Protein AF-A0A1Z9APX5-F1 (afdb_monomer)

Sequence (129 aa):
MSKVKMHPNSLRNLTGAWDSESAKEAQLLGAAKKKANRLAREQLKLSLNSWKELREELSDDFSSVELLRVLAMQKLEEGDVDAGVEILKSIAEFEQPKLQRIDQKIEEVDASELSDEELEAALKQISEE

pLDDT: mean 77.48, std 11.59, range [44.72, 95.06]

Secondary structure (DSSP, 8-state):
-------GGGGTTT-S---HHHHHHHHHHHHHHHHHHHHHHHHHHHHHHHHHHHHHHS-TT--HHHHHHHHHHHHHHTT-HHHHHHHHHHHHHHHHHHHHHHHHHHH---TTSS-HHHHHHHHHHHH--

Radius of gyration: 32.23 Å; Cα contacts (8 Å, |Δi|>4): 27; chains: 1; bounding box: 100×45×66 Å

Structure (mmCIF, N/CA/C/O backbone):
data_AF-A0A1Z9APX5-F1
#
_entry.id   AF-A0A1Z9APX5-F1
#
loop_
_atom_site.group_PDB
_atom_site.id
_atom_site.type_symbol
_atom_site.label_atom_id
_atom_site.label_alt_id
_atom_site.label_comp_id
_atom_site.label_asym_id
_atom_site.label_entity_id
_atom_site.label_seq_id
_atom_site.pdbx_PDB_ins_code
_atom_site.Cartn_x
_atom_site.Cartn_y
_atom_site.Cartn_z
_atom_site.occupancy
_atom_site.B_iso_or_equiv
_atom_site.auth_seq_id
_atom_site.auth_comp_id
_atom_site.auth_asym_id
_atom_site.auth_atom_id
_atom_site.pdbx_PDB_model_num
ATOM 1 N N . MET A 1 1 ? 52.419 -20.767 4.968 1.00 44.72 1 MET A N 1
ATOM 2 C CA . MET A 1 1 ? 51.172 -20.330 4.301 1.00 44.72 1 MET A CA 1
ATOM 3 C C . MET A 1 1 ? 50.137 -21.437 4.446 1.00 44.72 1 MET A C 1
ATOM 5 O O . MET A 1 1 ? 50.432 -22.560 4.049 1.00 44.72 1 MET A O 1
ATOM 9 N N . SER A 1 2 ? 48.989 -21.180 5.078 1.00 49.69 2 SER A N 1
ATOM 10 C CA . SER A 1 2 ? 47.934 -22.189 5.238 1.00 49.69 2 SER A CA 1
ATOM 11 C C . SER A 1 2 ? 47.151 -22.346 3.930 1.00 49.69 2 SER A C 1
ATOM 13 O O . SER A 1 2 ? 46.754 -21.366 3.303 1.00 49.69 2 SER A O 1
ATOM 15 N N . LYS A 1 3 ? 46.950 -23.591 3.485 1.00 63.38 3 LYS A N 1
ATOM 16 C CA . LYS A 1 3 ? 46.084 -23.899 2.340 1.00 63.38 3 LYS A CA 1
ATOM 17 C C . LYS A 1 3 ? 44.633 -23.689 2.777 1.00 63.38 3 LYS A C 1
ATOM 19 O O . LYS A 1 3 ? 44.112 -24.480 3.561 1.00 63.38 3 LYS A O 1
ATOM 24 N N . VAL A 1 4 ? 43.992 -22.624 2.298 1.00 71.19 4 VAL A N 1
ATOM 25 C CA . VAL A 1 4 ? 42.551 -22.407 2.493 1.00 71.19 4 VAL A CA 1
ATOM 26 C C . VAL A 1 4 ? 41.808 -23.569 1.826 1.00 71.19 4 VAL A C 1
ATOM 28 O O . VAL A 1 4 ? 41.934 -23.772 0.619 1.00 71.19 4 VAL A O 1
ATOM 31 N N . LYS A 1 5 ? 41.063 -24.365 2.606 1.00 72.88 5 LYS A N 1
ATOM 32 C CA . LYS A 1 5 ? 40.187 -25.423 2.078 1.00 72.88 5 LYS A CA 1
ATOM 33 C C . LYS A 1 5 ? 39.017 -24.762 1.341 1.00 72.88 5 LYS A C 1
ATOM 35 O O . LYS A 1 5 ? 38.028 -24.394 1.967 1.00 72.88 5 LYS A O 1
ATOM 40 N N . MET A 1 6 ? 39.140 -24.571 0.028 1.00 73.56 6 MET A N 1
ATOM 41 C CA . MET A 1 6 ? 38.029 -24.105 -0.805 1.00 73.56 6 MET A CA 1
ATOM 42 C C . MET A 1 6 ? 37.021 -25.235 -1.032 1.00 73.56 6 MET A C 1
ATOM 44 O O . MET A 1 6 ? 37.391 -26.355 -1.379 1.00 73.56 6 MET A O 1
ATOM 48 N N . HIS A 1 7 ? 35.740 -24.933 -0.824 1.00 76.94 7 HIS A N 1
ATOM 49 C CA . HIS A 1 7 ? 34.636 -25.837 -1.130 1.00 76.94 7 HIS A CA 1
ATOM 50 C C . HIS A 1 7 ? 34.491 -25.974 -2.659 1.00 76.94 7 HIS A C 1
ATOM 52 O O . HIS A 1 7 ? 34.576 -24.957 -3.341 1.00 76.94 7 HIS A O 1
ATOM 58 N N . PRO A 1 8 ? 34.210 -27.162 -3.230 1.00 74.75 8 PRO A N 1
ATOM 59 C CA . PRO A 1 8 ? 34.173 -27.361 -4.688 1.00 74.75 8 PRO A CA 1
ATOM 60 C C . PRO A 1 8 ? 33.256 -26.382 -5.442 1.00 74.75 8 PRO A C 1
ATOM 62 O O . PRO A 1 8 ? 33.546 -25.984 -6.565 1.00 74.75 8 PRO A O 1
ATOM 65 N N . ASN A 1 9 ? 32.178 -25.930 -4.794 1.00 76.69 9 ASN A N 1
ATOM 66 C CA . ASN A 1 9 ? 31.223 -24.978 -5.372 1.00 76.69 9 ASN A CA 1
ATOM 67 C C . ASN A 1 9 ? 31.582 -23.492 -5.186 1.00 76.69 9 ASN A C 1
ATOM 69 O O . ASN A 1 9 ? 30.843 -22.642 -5.679 1.00 76.69 9 ASN A O 1
ATOM 73 N N . SER A 1 10 ? 32.670 -23.136 -4.495 1.00 75.69 10 SER A N 1
ATOM 74 C CA . SER A 1 10 ? 32.993 -21.725 -4.212 1.00 75.69 10 SER A CA 1
ATOM 75 C C . SER A 1 10 ? 33.337 -20.916 -5.467 1.00 75.69 10 SER A C 1
ATOM 77 O O . SER A 1 10 ? 33.209 -19.696 -5.464 1.00 75.69 10 SER A O 1
ATOM 79 N N . LEU A 1 11 ? 33.731 -21.586 -6.553 1.00 71.81 11 LEU A N 1
ATOM 80 C CA . LEU A 1 11 ? 34.098 -20.962 -7.827 1.00 71.81 11 LEU A CA 1
ATOM 81 C C . LEU A 1 11 ? 33.016 -21.118 -8.905 1.00 71.81 11 LEU A C 1
ATOM 83 O O . LEU A 1 11 ? 33.210 -20.692 -10.041 1.00 71.81 11 LEU A O 1
ATOM 87 N N . ARG A 1 12 ? 31.854 -21.697 -8.581 1.00 70.94 12 ARG A N 1
ATOM 88 C CA . ARG A 1 12 ? 30.813 -21.991 -9.582 1.00 70.94 12 ARG A CA 1
ATOM 89 C C . ARG A 1 12 ? 30.270 -20.732 -10.276 1.00 70.94 12 ARG A C 1
ATOM 91 O O . ARG A 1 12 ? 29.932 -20.775 -11.447 1.00 70.94 12 ARG A O 1
ATOM 98 N N . ASN A 1 13 ? 30.256 -19.595 -9.580 1.00 67.88 13 ASN A N 1
ATOM 99 C CA . ASN A 1 13 ? 29.849 -18.303 -10.153 1.00 67.88 13 ASN A CA 1
ATOM 100 C C . ASN A 1 13 ? 30.979 -17.590 -10.919 1.00 67.88 13 ASN A C 1
ATOM 102 O O . ASN A 1 13 ? 30.723 -16.626 -11.631 1.00 67.88 13 ASN A O 1
ATOM 106 N N . LEU A 1 14 ? 32.225 -18.045 -10.756 1.00 67.94 14 LEU A N 1
ATOM 107 C CA . LEU A 1 14 ? 33.418 -17.497 -11.410 1.00 67.94 14 LEU A CA 1
ATOM 108 C C . LEU A 1 14 ? 33.856 -18.331 -12.626 1.00 67.94 14 LEU A C 1
ATOM 110 O O . LEU A 1 14 ? 34.741 -17.913 -13.359 1.00 67.94 14 LEU A O 1
ATOM 114 N N . THR A 1 15 ? 33.251 -19.504 -12.831 1.00 62.78 15 THR A N 1
ATOM 115 C CA . THR A 1 15 ? 33.602 -20.476 -13.885 1.00 62.78 15 THR A CA 1
ATOM 116 C C . THR A 1 15 ? 32.745 -20.356 -15.143 1.00 62.78 15 THR A C 1
ATOM 118 O O . THR A 1 15 ? 32.929 -21.135 -16.075 1.00 62.78 15 THR A O 1
ATOM 121 N N . GLY A 1 16 ? 31.827 -19.385 -15.204 1.00 66.00 16 GLY A N 1
ATOM 122 C CA . GLY A 1 16 ? 31.145 -19.058 -16.455 1.00 66.00 16 GLY A CA 1
ATOM 123 C C . GLY A 1 16 ? 32.173 -18.640 -17.505 1.00 66.00 16 GLY A C 1
ATOM 124 O O . GLY A 1 16 ? 33.040 -17.816 -17.216 1.00 66.00 16 GLY A O 1
ATOM 125 N N . ALA A 1 17 ? 32.109 -19.222 -18.701 1.00 66.69 17 ALA A N 1
ATOM 126 C CA . ALA A 1 17 ? 32.901 -18.750 -19.826 1.00 66.69 17 ALA A CA 1
ATOM 127 C C . ALA A 1 17 ? 32.377 -17.360 -20.212 1.00 66.69 17 ALA A C 1
ATOM 129 O O . ALA A 1 17 ? 31.331 -17.238 -20.840 1.00 66.69 17 ALA A O 1
ATOM 130 N N . TRP A 1 18 ? 33.065 -16.317 -19.752 1.00 72.31 18 TRP A N 1
ATOM 131 C CA . TRP A 1 18 ? 32.788 -14.942 -20.140 1.00 72.31 18 TRP A CA 1
ATOM 132 C C . TRP A 1 18 ? 33.475 -14.683 -21.474 1.00 72.31 18 TRP A C 1
ATOM 134 O O . TRP A 1 18 ? 34.702 -14.608 -21.543 1.00 72.31 18 TRP A O 1
ATOM 144 N N . ASP A 1 19 ? 32.687 -14.562 -22.531 1.00 81.81 19 ASP A N 1
ATOM 145 C CA . ASP A 1 19 ? 33.143 -13.983 -23.787 1.00 81.81 19 ASP A CA 1
ATOM 146 C C . ASP A 1 19 ? 32.870 -12.468 -23.806 1.00 81.81 19 ASP A C 1
ATOM 148 O O . ASP A 1 19 ? 32.214 -11.897 -22.927 1.00 81.81 19 ASP A O 1
ATOM 152 N N . SER A 1 20 ? 33.430 -11.775 -24.800 1.00 81.62 20 SER A N 1
ATOM 153 C CA . SER A 1 20 ? 33.297 -10.318 -24.887 1.00 81.62 20 SER A CA 1
ATOM 154 C C . SER A 1 20 ? 31.846 -9.857 -25.077 1.00 81.62 20 SER A C 1
ATOM 156 O O . SER A 1 20 ? 31.536 -8.712 -24.739 1.00 81.62 20 SER A O 1
ATOM 158 N N . GLU A 1 21 ? 30.974 -10.701 -25.632 1.00 82.50 21 GLU A N 1
ATOM 159 C CA . GLU A 1 21 ? 29.560 -10.382 -25.844 1.00 82.50 21 GLU A CA 1
ATOM 160 C C . GLU A 1 21 ? 28.754 -10.527 -24.551 1.00 82.50 21 GLU A C 1
ATOM 162 O O . GLU A 1 21 ? 28.125 -9.560 -24.123 1.00 82.50 21 GLU A O 1
ATOM 167 N N . SER A 1 22 ? 28.861 -11.656 -23.852 1.00 81.88 22 SER A N 1
ATOM 168 C CA . SER A 1 22 ? 28.190 -11.898 -22.566 1.00 81.88 22 SER A CA 1
ATOM 169 C C . SER A 1 22 ? 28.611 -10.898 -21.484 1.00 81.88 22 SER A C 1
ATOM 171 O O . SER A 1 22 ? 27.781 -10.446 -20.690 1.00 81.88 22 SER A O 1
ATOM 173 N N . ALA A 1 23 ? 29.877 -10.467 -21.477 1.00 82.56 23 ALA A N 1
ATOM 174 C CA . ALA A 1 23 ? 30.344 -9.404 -20.589 1.00 82.56 23 ALA A CA 1
ATOM 175 C C . ALA A 1 23 ? 29.663 -8.054 -20.893 1.00 82.56 23 ALA A C 1
ATOM 177 O O . ALA A 1 23 ? 29.245 -7.338 -19.976 1.00 82.56 23 ALA A O 1
ATOM 178 N N . LYS A 1 24 ? 29.503 -7.719 -22.179 1.00 86.38 24 LYS A N 1
ATOM 179 C CA . LYS A 1 24 ? 28.838 -6.490 -22.632 1.00 86.38 24 LYS A CA 1
ATOM 180 C C . LYS A 1 24 ? 27.338 -6.518 -22.330 1.00 86.38 24 LYS A C 1
ATOM 182 O O . LYS A 1 24 ? 26.794 -5.526 -21.841 1.00 86.38 24 LYS A O 1
ATOM 187 N N . GLU A 1 25 ? 26.677 -7.650 -22.549 1.00 86.50 25 GLU A N 1
ATOM 188 C CA . GLU A 1 25 ? 25.265 -7.851 -22.213 1.00 86.50 25 GLU A CA 1
ATOM 189 C C . GLU A 1 25 ? 25.013 -7.739 -20.708 1.00 86.50 25 GLU A C 1
ATOM 191 O O . GLU A 1 25 ? 24.112 -7.014 -20.279 1.00 86.50 25 GLU A O 1
ATOM 196 N N . ALA A 1 26 ? 25.848 -8.374 -19.883 1.00 85.50 26 ALA A N 1
ATOM 197 C CA . ALA A 1 26 ? 25.743 -8.275 -18.432 1.00 85.50 26 ALA A CA 1
ATOM 198 C C . ALA A 1 26 ? 25.949 -6.834 -17.934 1.00 85.50 26 ALA A C 1
ATOM 200 O O . ALA A 1 26 ? 25.259 -6.393 -17.008 1.00 85.50 26 ALA A O 1
ATOM 201 N N . GLN A 1 27 ? 26.851 -6.071 -18.561 1.00 86.50 27 GLN A N 1
ATOM 202 C CA . GLN A 1 27 ? 27.058 -4.658 -18.246 1.00 86.50 27 GLN A CA 1
ATOM 203 C C . GLN A 1 27 ? 25.823 -3.810 -18.586 1.00 86.50 27 GLN A C 1
ATOM 205 O O . GLN A 1 27 ? 25.387 -3.003 -17.756 1.00 86.50 27 GLN A O 1
ATOM 210 N N . LEU A 1 28 ? 25.231 -4.015 -19.767 1.00 91.56 28 LEU A N 1
ATOM 211 C CA . LEU A 1 28 ? 23.998 -3.339 -20.186 1.00 91.56 28 LEU A CA 1
ATOM 212 C C . LEU A 1 28 ? 22.830 -3.683 -19.255 1.00 91.56 28 LEU A C 1
ATOM 214 O O . LEU A 1 28 ? 22.128 -2.788 -18.780 1.00 91.56 28 LEU A O 1
ATOM 218 N N . LEU A 1 29 ? 22.672 -4.962 -18.915 1.00 89.00 29 LEU A N 1
ATOM 219 C CA . LEU A 1 29 ? 21.641 -5.444 -18.000 1.00 89.00 29 LEU A CA 1
ATOM 220 C C . LEU A 1 29 ? 21.827 -4.873 -16.587 1.00 89.00 29 LEU A C 1
ATOM 222 O O . LEU A 1 29 ? 20.864 -4.456 -15.942 1.00 89.00 29 LEU A O 1
ATOM 226 N N . GLY A 1 30 ? 23.069 -4.797 -16.106 1.00 89.19 30 GLY A N 1
ATOM 227 C CA . GLY A 1 30 ? 23.405 -4.172 -14.830 1.00 89.19 30 GLY A CA 1
ATOM 228 C C . GLY A 1 30 ? 23.069 -2.679 -14.803 1.00 89.19 30 GLY A C 1
ATOM 229 O O . GLY A 1 30 ? 22.488 -2.195 -13.829 1.00 89.19 30 GLY A O 1
ATOM 230 N N . ALA A 1 31 ? 23.384 -1.946 -15.874 1.00 91.94 31 ALA A N 1
ATOM 231 C CA . ALA A 1 31 ? 23.035 -0.532 -16.007 1.00 91.94 31 ALA A CA 1
ATOM 232 C C . ALA A 1 31 ? 21.511 -0.321 -16.054 1.00 91.94 31 ALA A C 1
ATOM 234 O O . ALA A 1 31 ? 20.988 0.541 -15.341 1.00 91.94 31 ALA A O 1
ATOM 235 N N . ALA A 1 32 ? 20.793 -1.153 -16.813 1.00 90.19 32 ALA A N 1
ATOM 236 C CA . ALA A 1 32 ? 19.335 -1.130 -16.886 1.00 90.19 32 ALA A CA 1
ATOM 237 C C . ALA A 1 32 ? 18.693 -1.390 -15.514 1.00 90.19 32 ALA A C 1
ATOM 239 O O . ALA A 1 32 ? 17.848 -0.611 -15.074 1.00 90.19 32 ALA A O 1
ATOM 240 N N . LYS A 1 33 ? 19.159 -2.410 -14.779 1.00 91.88 33 LYS A N 1
ATOM 241 C CA . LYS A 1 33 ? 18.687 -2.714 -13.416 1.00 91.88 33 LYS A CA 1
ATOM 242 C C . LYS A 1 33 ? 18.939 -1.569 -12.440 1.00 91.88 33 LYS A C 1
ATOM 244 O O . LYS A 1 33 ? 18.058 -1.228 -11.656 1.00 91.88 33 LYS A O 1
ATOM 249 N N . LYS A 1 34 ? 20.115 -0.934 -12.490 1.00 89.88 34 LYS A N 1
ATOM 250 C CA . LYS A 1 34 ? 20.417 0.240 -11.651 1.00 89.88 34 LYS A CA 1
ATOM 251 C C . LYS A 1 34 ? 19.467 1.400 -11.950 1.00 89.88 34 LYS A C 1
ATOM 253 O O . LYS A 1 34 ? 18.975 2.027 -11.014 1.00 89.88 34 LYS A O 1
ATOM 258 N N . LYS A 1 35 ? 19.179 1.659 -13.230 1.00 92.75 35 LYS A N 1
ATOM 259 C CA . LYS A 1 35 ? 18.229 2.698 -13.649 1.00 92.75 35 LYS A CA 1
ATOM 260 C C . LYS A 1 35 ? 16.807 2.384 -13.176 1.00 92.75 35 LYS A C 1
ATOM 262 O O . LYS A 1 35 ? 16.177 3.254 -12.586 1.00 92.75 35 LYS A O 1
ATOM 267 N N . ALA A 1 36 ? 16.340 1.151 -13.369 1.00 88.88 36 ALA A N 1
ATOM 268 C CA . ALA A 1 36 ? 15.022 0.702 -12.921 1.00 88.88 36 ALA A CA 1
ATOM 269 C C . ALA A 1 36 ? 14.870 0.804 -11.395 1.00 88.88 36 ALA A C 1
ATOM 271 O O . ALA A 1 36 ? 13.903 1.378 -10.908 1.00 88.88 36 ALA A O 1
ATOM 272 N N . ASN A 1 37 ? 15.870 0.353 -10.633 1.00 89.25 37 ASN A N 1
ATOM 273 C CA . ASN A 1 37 ? 15.862 0.468 -9.173 1.00 89.25 37 ASN A CA 1
ATOM 274 C C . ASN A 1 37 ? 15.876 1.924 -8.697 1.00 89.25 37 ASN A C 1
ATOM 276 O O . ASN A 1 37 ? 15.245 2.244 -7.692 1.00 89.25 37 ASN A O 1
ATOM 280 N N . ARG A 1 38 ? 16.601 2.813 -9.389 1.00 92.19 38 ARG A N 1
ATOM 281 C CA . ARG A 1 38 ? 16.583 4.244 -9.070 1.00 92.19 38 ARG A CA 1
ATOM 282 C C . ARG A 1 38 ? 15.191 4.833 -9.298 1.00 92.19 38 ARG A C 1
ATOM 284 O O . ARG A 1 38 ? 14.686 5.488 -8.397 1.00 92.19 38 ARG A O 1
ATOM 291 N N . LEU A 1 39 ? 14.567 4.533 -10.438 1.00 88.69 39 LEU A N 1
ATOM 292 C CA . LEU A 1 39 ? 13.207 4.979 -10.754 1.00 88.69 39 LEU A CA 1
ATOM 293 C C . LEU A 1 39 ? 12.185 4.463 -9.737 1.00 88.69 39 LEU A C 1
ATOM 295 O O . LEU A 1 39 ? 11.408 5.252 -9.218 1.00 88.69 39 LEU A O 1
ATOM 299 N N . ALA A 1 40 ? 12.240 3.180 -9.374 1.00 79.50 40 ALA A N 1
ATOM 300 C CA . ALA A 1 40 ? 11.355 2.613 -8.357 1.00 79.50 40 ALA A CA 1
ATOM 301 C C . ALA A 1 40 ? 11.519 3.308 -6.992 1.00 79.50 40 ALA A C 1
ATOM 303 O O . ALA A 1 40 ? 10.541 3.585 -6.305 1.00 79.50 40 ALA A O 1
ATOM 304 N N . ARG A 1 41 ? 12.757 3.647 -6.602 1.00 80.31 41 ARG A N 1
ATOM 305 C CA . ARG A 1 41 ? 13.024 4.407 -5.368 1.00 80.31 41 ARG A CA 1
ATOM 306 C C . ARG A 1 41 ? 12.510 5.841 -5.442 1.00 80.31 41 ARG A C 1
ATOM 308 O O . ARG A 1 41 ? 12.044 6.357 -4.435 1.00 80.31 41 ARG A O 1
ATOM 315 N N . GLU A 1 42 ? 12.644 6.497 -6.588 1.00 85.38 42 GLU A N 1
ATOM 316 C CA . GLU A 1 42 ? 12.135 7.855 -6.802 1.00 85.38 42 GLU A CA 1
ATOM 317 C C . GLU A 1 42 ? 10.605 7.877 -6.765 1.00 85.38 42 GLU A C 1
ATOM 319 O O . GLU A 1 42 ? 10.037 8.688 -6.043 1.00 85.38 42 GLU A O 1
ATOM 324 N N . GLN A 1 43 ? 9.946 6.927 -7.432 1.00 75.25 43 GLN A N 1
ATOM 325 C CA . GLN A 1 43 ? 8.492 6.751 -7.378 1.00 75.25 43 GLN A CA 1
ATOM 326 C C . GLN A 1 43 ? 8.007 6.507 -5.949 1.00 75.25 43 GLN A C 1
ATOM 328 O O . GLN A 1 43 ? 7.114 7.200 -5.480 1.00 75.25 43 GLN A O 1
ATOM 333 N N . LEU A 1 44 ? 8.656 5.599 -5.216 1.00 69.75 44 LEU A N 1
ATOM 334 C CA . LEU A 1 44 ? 8.302 5.325 -3.825 1.00 69.75 44 LEU A CA 1
ATOM 335 C C . LEU A 1 44 ? 8.476 6.560 -2.928 1.00 69.75 44 LEU A C 1
ATOM 337 O O . LEU A 1 44 ? 7.648 6.811 -2.060 1.00 69.75 44 LEU A O 1
ATOM 341 N N . LYS A 1 45 ? 9.529 7.360 -3.139 1.00 74.94 45 LYS A N 1
ATOM 342 C CA . LYS A 1 45 ? 9.714 8.624 -2.410 1.00 74.94 45 LYS A CA 1
ATOM 343 C C . LYS A 1 45 ? 8.606 9.628 -2.708 1.00 74.94 45 LYS A C 1
ATOM 345 O O . LYS A 1 45 ? 8.145 10.276 -1.777 1.00 74.94 45 LYS A O 1
ATOM 350 N N . LEU A 1 46 ? 8.191 9.747 -3.970 1.00 70.12 46 LEU A N 1
ATOM 351 C CA . LEU A 1 46 ? 7.074 10.609 -4.354 1.00 70.12 46 LEU A CA 1
ATOM 352 C C . LEU A 1 46 ? 5.789 10.153 -3.656 1.00 70.12 46 LEU A C 1
ATOM 354 O O . LEU A 1 46 ? 5.171 10.959 -2.975 1.00 70.12 46 LEU A O 1
ATOM 358 N N . SER A 1 47 ? 5.468 8.857 -3.697 1.00 71.88 47 SER A N 1
ATOM 359 C CA . SER A 1 47 ? 4.298 8.302 -3.003 1.00 71.88 47 SER A CA 1
ATOM 360 C C . SER A 1 47 ? 4.338 8.522 -1.487 1.00 71.88 47 SER A C 1
ATOM 362 O O . SER A 1 47 ? 3.320 8.844 -0.885 1.00 71.88 47 SER A O 1
ATOM 364 N N . LEU A 1 48 ? 5.508 8.383 -0.854 1.00 66.06 48 LEU A N 1
ATOM 365 C CA . LEU A 1 48 ? 5.665 8.631 0.583 1.00 66.06 48 LEU A CA 1
ATOM 366 C C . LEU A 1 48 ? 5.538 10.111 0.951 1.00 66.06 48 LEU A C 1
ATOM 368 O O . LEU A 1 48 ? 5.045 10.418 2.032 1.00 66.06 48 LEU A O 1
ATOM 372 N N . ASN A 1 49 ? 5.997 11.019 0.090 1.00 73.25 49 ASN A N 1
ATOM 373 C CA . ASN A 1 49 ? 5.821 12.452 0.305 1.00 73.25 49 ASN A CA 1
ATOM 374 C C . ASN A 1 49 ? 4.349 12.837 0.167 1.00 73.25 49 ASN A C 1
ATOM 376 O O . ASN A 1 49 ? 3.819 13.450 1.084 1.00 73.25 49 ASN A O 1
ATOM 380 N N . SER A 1 50 ? 3.672 12.365 -0.883 1.00 70.75 50 SER A N 1
ATOM 381 C CA . SER A 1 50 ? 2.226 12.551 -1.039 1.00 70.75 50 SER A CA 1
ATOM 382 C C . SER A 1 50 ? 1.448 11.986 0.151 1.00 70.75 50 SER A C 1
ATOM 384 O O . SER A 1 50 ? 0.472 12.578 0.587 1.00 70.75 50 SER A O 1
ATOM 386 N N . TRP A 1 51 ? 1.900 10.870 0.731 1.00 68.44 51 TRP A N 1
ATOM 387 C CA . TRP A 1 51 ? 1.290 10.312 1.939 1.00 68.44 51 TRP A CA 1
ATOM 388 C C . TRP A 1 51 ? 1.498 11.182 3.184 1.00 68.44 51 TRP A C 1
ATOM 390 O O . TRP A 1 51 ? 0.597 11.294 4.010 1.00 68.44 51 TRP A O 1
ATOM 400 N N . LYS A 1 52 ? 2.677 11.793 3.340 1.00 68.50 52 LYS A N 1
ATOM 401 C CA . LYS A 1 52 ? 2.940 12.721 4.449 1.00 68.50 52 LYS A CA 1
ATOM 402 C C . LYS A 1 52 ? 2.119 13.995 4.323 1.00 68.50 52 LYS A C 1
ATOM 404 O O . LYS A 1 52 ? 1.537 14.404 5.313 1.00 68.50 52 LYS A O 1
ATOM 409 N N . GLU A 1 53 ? 2.057 14.565 3.125 1.00 74.81 53 GLU A N 1
ATOM 410 C CA . GLU A 1 53 ? 1.253 15.755 2.830 1.00 74.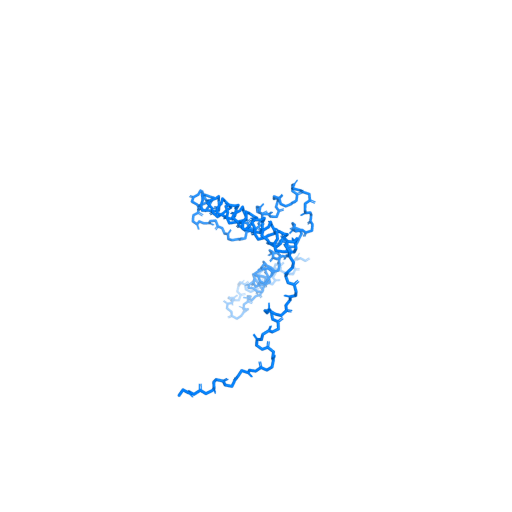81 53 GLU A CA 1
ATOM 411 C C . GLU A 1 53 ? -0.227 15.473 3.093 1.00 74.81 53 GLU A C 1
ATOM 413 O O . GLU A 1 53 ? -0.860 16.194 3.855 1.00 74.81 53 GLU A O 1
ATOM 418 N N . LEU A 1 54 ? -0.741 14.344 2.589 1.00 69.25 54 LEU A N 1
ATOM 419 C CA . LEU A 1 54 ? -2.103 13.910 2.882 1.00 69.25 54 LEU A CA 1
ATOM 420 C C . LEU A 1 54 ? -2.317 13.768 4.393 1.00 69.25 54 LEU A C 1
ATOM 422 O O . LEU A 1 54 ? -3.296 14.263 4.922 1.00 69.25 54 LEU A O 1
ATOM 426 N N . ARG A 1 55 ? -1.389 13.139 5.121 1.00 66.19 55 ARG A N 1
ATOM 427 C CA . ARG A 1 55 ? -1.498 12.992 6.578 1.00 66.19 55 ARG A CA 1
ATOM 428 C C . ARG A 1 55 ? -1.477 14.329 7.328 1.00 66.19 55 ARG A C 1
ATOM 430 O O . ARG A 1 55 ? -2.098 14.408 8.376 1.00 66.19 55 ARG A O 1
ATOM 437 N N . GLU A 1 56 ? -0.746 15.327 6.842 1.00 72.75 56 GLU A N 1
ATOM 438 C CA . GLU A 1 56 ? -0.713 16.670 7.436 1.00 72.75 56 GLU A CA 1
ATOM 439 C C . GLU A 1 56 ? -2.002 17.462 7.159 1.00 72.75 56 GLU A C 1
ATOM 441 O O . GLU A 1 56 ? -2.396 18.288 7.979 1.00 72.75 56 GLU A O 1
ATOM 446 N N . GLU A 1 57 ? -2.671 17.204 6.032 1.00 67.44 57 GLU A N 1
ATOM 447 C CA . GLU A 1 57 ? -3.973 17.798 5.689 1.00 67.44 57 GLU A CA 1
ATOM 448 C C . GLU A 1 57 ? -5.153 17.102 6.378 1.00 67.44 57 GLU A C 1
ATOM 450 O O . GLU A 1 57 ? -6.194 17.715 6.630 1.00 67.44 57 GLU A O 1
ATOM 455 N N . LEU A 1 58 ? -5.003 15.816 6.682 1.00 68.06 58 LEU A N 1
ATOM 456 C CA . LEU A 1 58 ? -5.982 15.048 7.429 1.00 68.06 58 LEU A CA 1
ATOM 457 C C . LEU A 1 58 ? -5.937 15.473 8.903 1.00 68.06 58 LEU A C 1
ATOM 459 O O . LEU A 1 58 ? -4.881 15.495 9.529 1.00 68.06 58 LEU A O 1
ATOM 463 N N . SER A 1 59 ? -7.097 15.810 9.469 1.00 69.62 59 SER A N 1
ATOM 464 C CA . SER A 1 59 ? -7.223 16.092 10.902 1.00 69.62 59 SER A CA 1
ATOM 465 C C . SER A 1 59 ? -6.692 14.921 11.733 1.00 69.62 59 SER A C 1
ATOM 467 O O . SER A 1 59 ? -6.830 13.774 11.312 1.00 69.62 59 SER A O 1
ATOM 469 N N . ASP A 1 60 ? -6.182 15.175 12.942 1.00 69.38 60 ASP A N 1
ATOM 470 C CA . ASP A 1 60 ? -5.762 14.106 13.870 1.00 69.38 60 ASP A CA 1
ATOM 471 C C . ASP A 1 60 ? -6.883 13.077 14.150 1.00 69.38 60 ASP A C 1
ATOM 473 O O . ASP A 1 60 ? -6.602 11.925 14.479 1.00 69.38 60 ASP A O 1
ATOM 477 N N . ASP A 1 61 ? -8.146 13.470 13.950 1.00 68.25 61 ASP A N 1
ATOM 478 C CA . ASP A 1 61 ? -9.332 12.613 14.056 1.00 68.25 61 ASP A CA 1
ATOM 479 C C . ASP A 1 61 ? -9.550 11.677 12.853 1.00 68.25 61 ASP A C 1
ATOM 481 O O . ASP A 1 61 ? -10.473 10.862 12.865 1.00 68.25 61 ASP A O 1
ATOM 485 N N . PHE A 1 62 ? -8.725 11.765 11.806 1.00 73.06 62 PHE A N 1
ATOM 486 C CA . PHE A 1 62 ? -8.891 10.943 10.616 1.00 73.06 62 PHE A CA 1
ATOM 487 C C . PHE A 1 62 ? -8.489 9.498 10.894 1.00 73.06 62 PHE A C 1
ATOM 489 O O . PHE A 1 62 ? -7.326 9.163 11.151 1.00 73.06 62 PHE A O 1
ATOM 496 N N . SER A 1 63 ? -9.473 8.611 10.831 1.00 81.38 63 SER A N 1
ATOM 497 C CA . SER A 1 63 ? -9.278 7.210 11.160 1.00 81.38 63 SER A CA 1
ATOM 498 C C . SER A 1 63 ? -8.578 6.451 10.030 1.00 81.38 63 SER A C 1
ATOM 500 O O . SER A 1 63 ? -8.734 6.728 8.838 1.00 81.38 63 SER A O 1
ATOM 502 N N . SER A 1 64 ? -7.846 5.395 10.390 1.00 80.94 64 SER A N 1
ATOM 503 C CA . SER A 1 64 ? -7.277 4.460 9.410 1.00 80.94 64 SER A CA 1
ATOM 504 C C . SER A 1 64 ? -8.347 3.810 8.525 1.00 80.94 64 SER A C 1
ATOM 506 O O . SER A 1 64 ? -8.065 3.452 7.385 1.00 80.94 64 SER A O 1
ATOM 508 N N . VAL A 1 65 ? -9.576 3.684 9.028 1.00 85.25 65 VAL A N 1
ATOM 509 C CA . VAL A 1 65 ? -10.719 3.150 8.282 1.00 85.25 65 VAL A CA 1
ATOM 510 C C . VAL A 1 65 ? -11.166 4.123 7.190 1.00 85.25 65 VAL A C 1
ATOM 512 O O . VAL A 1 65 ? -11.411 3.701 6.064 1.00 85.25 65 VAL A O 1
ATOM 515 N N . GLU A 1 66 ? -11.227 5.422 7.478 1.00 83.00 66 GLU A N 1
ATOM 516 C CA . GLU A 1 66 ? -11.563 6.444 6.478 1.00 83.00 66 GLU A CA 1
ATOM 517 C C . GLU A 1 66 ? -10.505 6.536 5.381 1.00 83.00 66 GLU A C 1
ATOM 519 O O . GLU A 1 66 ? -10.858 6.622 4.206 1.00 83.00 66 GLU A O 1
ATOM 524 N N . LEU A 1 67 ? -9.222 6.398 5.730 1.00 83.88 67 LEU A N 1
ATOM 525 C CA . LEU A 1 67 ? -8.154 6.295 4.734 1.00 83.88 67 LEU A CA 1
ATOM 526 C C . LEU A 1 67 ? -8.377 5.112 3.788 1.00 83.88 67 LEU A C 1
ATOM 528 O O . LEU A 1 67 ? -8.262 5.253 2.572 1.00 83.88 67 LEU A O 1
ATOM 532 N N . LEU A 1 68 ? -8.705 3.943 4.340 1.00 88.25 68 LEU A N 1
ATOM 533 C CA . LEU A 1 68 ? -8.973 2.750 3.542 1.00 88.25 68 LEU A CA 1
ATOM 534 C C . LEU A 1 68 ? -10.206 2.934 2.647 1.00 88.25 68 LEU A C 1
ATOM 536 O O . LEU A 1 68 ? -10.185 2.486 1.504 1.00 88.25 68 LEU A O 1
ATOM 540 N N . ARG A 1 69 ? -11.245 3.644 3.107 1.00 86.56 69 ARG A N 1
ATOM 541 C CA . ARG A 1 69 ? -12.411 3.982 2.271 1.00 86.56 69 ARG A CA 1
ATOM 542 C C . ARG A 1 69 ? -12.016 4.877 1.094 1.00 86.56 69 ARG A C 1
ATOM 544 O O . ARG A 1 69 ? -12.409 4.585 -0.031 1.00 86.56 69 ARG A O 1
ATOM 551 N N . VAL A 1 70 ? -11.195 5.905 1.324 1.00 86.19 70 VAL A N 1
ATOM 552 C CA . VAL A 1 70 ? -10.680 6.780 0.251 1.00 86.19 70 VAL A CA 1
ATOM 553 C C . VAL A 1 70 ? -9.847 5.983 -0.756 1.00 86.19 70 VAL A C 1
ATOM 555 O O . VAL A 1 70 ? -10.057 6.105 -1.961 1.00 86.19 70 VAL A O 1
ATOM 558 N N . LEU A 1 71 ? -8.948 5.118 -0.281 1.00 85.94 71 LEU A N 1
ATOM 559 C CA . LEU A 1 71 ? -8.129 4.264 -1.148 1.00 85.94 71 LEU A CA 1
ATOM 560 C C . LEU A 1 71 ? -8.979 3.28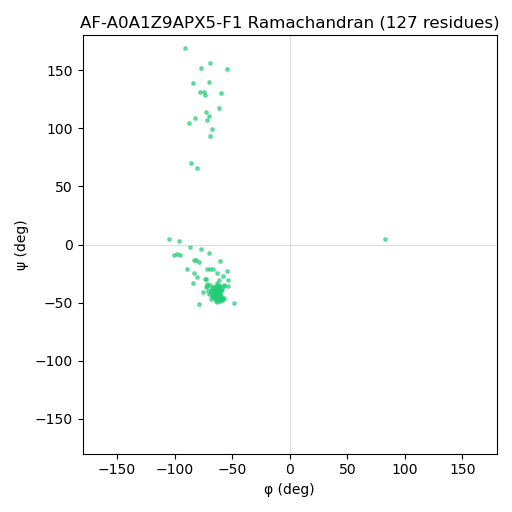5 -1.967 1.00 85.94 71 LEU A C 1
ATOM 562 O O . LEU A 1 71 ? -8.706 3.082 -3.148 1.00 85.94 71 LEU A O 1
ATOM 566 N N . ALA A 1 72 ? -10.021 2.703 -1.371 1.00 90.38 72 ALA A N 1
ATOM 567 C CA . ALA A 1 72 ? -10.951 1.846 -2.095 1.00 90.38 72 ALA A CA 1
ATOM 568 C C . ALA A 1 72 ? -11.667 2.613 -3.215 1.00 90.38 72 ALA A C 1
ATOM 570 O O . ALA A 1 72 ? -11.736 2.116 -4.337 1.00 90.38 72 ALA A O 1
ATOM 571 N N . MET A 1 73 ? -12.144 3.835 -2.946 1.00 87.12 73 MET A N 1
ATOM 572 C CA . MET A 1 73 ? -12.779 4.682 -3.964 1.00 87.12 73 MET A CA 1
ATOM 573 C C . MET A 1 73 ? -11.814 5.017 -5.104 1.00 87.12 73 MET A C 1
ATOM 575 O O . MET A 1 73 ? -12.186 4.871 -6.264 1.00 87.12 73 MET A O 1
ATOM 579 N N . GLN A 1 74 ? -10.559 5.353 -4.794 1.00 86.38 74 GLN A N 1
ATOM 580 C CA . GLN A 1 74 ? -9.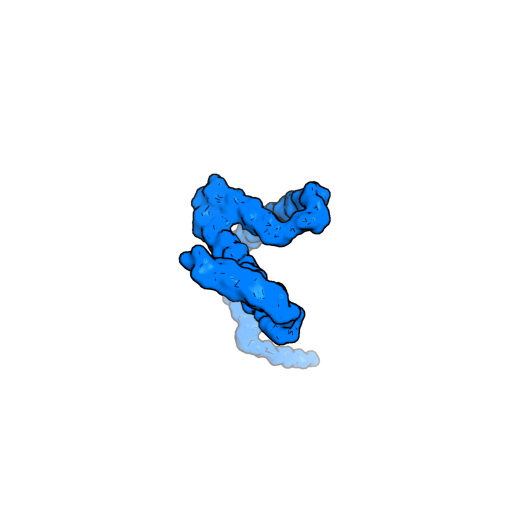532 5.584 -5.815 1.00 86.38 74 GLN A CA 1
ATOM 581 C C . GLN A 1 74 ? -9.307 4.349 -6.695 1.00 86.38 74 GLN A C 1
ATOM 583 O O . GLN A 1 74 ? -9.253 4.467 -7.915 1.00 86.38 74 GLN A O 1
ATOM 588 N N . LYS A 1 75 ? -9.223 3.149 -6.107 1.00 91.31 75 LYS A N 1
ATOM 589 C CA . LYS A 1 75 ? -9.053 1.909 -6.883 1.00 91.31 75 LYS A CA 1
ATOM 590 C C . LYS A 1 75 ? -10.244 1.587 -7.771 1.00 91.31 75 LYS A C 1
ATOM 592 O O . LYS A 1 75 ? -10.053 1.182 -8.916 1.00 91.31 75 LYS A O 1
ATOM 597 N N . LEU A 1 76 ? -11.453 1.851 -7.289 1.00 89.62 76 LEU A N 1
ATOM 598 C CA . LEU A 1 76 ? -12.665 1.720 -8.090 1.00 89.62 76 LEU A CA 1
ATOM 599 C C . LEU A 1 76 ? -12.685 2.714 -9.265 1.00 89.62 76 LEU A C 1
ATOM 601 O O . LEU A 1 76 ? -13.035 2.321 -10.376 1.00 89.62 76 LEU A O 1
ATOM 605 N N . GLU A 1 77 ? -12.267 3.965 -9.054 1.00 87.81 77 GLU A N 1
ATOM 606 C CA . GLU A 1 77 ? -12.160 4.982 -10.114 1.00 87.81 77 GLU A CA 1
ATOM 607 C C . GLU A 1 77 ? -11.071 4.658 -11.149 1.00 87.81 77 GLU A C 1
ATOM 609 O O . GLU A 1 77 ? -11.267 4.879 -12.344 1.00 87.81 77 GLU A O 1
ATOM 614 N N . GLU A 1 78 ? -9.946 4.083 -10.716 1.00 92.38 78 GLU A N 1
ATOM 615 C CA . GLU A 1 78 ? -8.856 3.612 -11.585 1.00 92.38 78 GLU A CA 1
ATOM 616 C C . GLU A 1 78 ? -9.233 2.358 -12.405 1.00 92.38 78 GLU A C 1
ATOM 618 O O . GLU A 1 78 ? -8.476 1.945 -13.287 1.00 92.38 78 GLU A O 1
ATOM 623 N N . GLY A 1 79 ? -10.397 1.752 -12.140 1.00 91.94 79 GLY A N 1
ATOM 624 C CA . GLY A 1 79 ? -10.869 0.524 -12.786 1.00 91.94 79 GLY A CA 1
ATOM 625 C C . GLY A 1 79 ? -10.303 -0.766 -12.181 1.00 91.94 79 GLY A C 1
ATOM 626 O O . GLY A 1 79 ? -10.595 -1.853 -12.680 1.00 91.94 79 GLY A O 1
ATOM 627 N N . ASP A 1 80 ? -9.532 -0.666 -11.097 1.00 94.25 80 ASP A N 1
ATOM 628 C CA . ASP A 1 80 ? -9.018 -1.797 -10.322 1.00 94.25 80 ASP A CA 1
ATOM 629 C C . ASP A 1 80 ? -10.057 -2.231 -9.275 1.00 94.25 80 ASP A C 1
ATOM 631 O O . ASP A 1 80 ? -9.939 -1.998 -8.066 1.00 94.25 80 ASP A O 1
ATOM 635 N N . VAL A 1 81 ? -11.142 -2.824 -9.779 1.00 93.62 81 VAL A N 1
ATOM 636 C CA . VAL A 1 81 ? -12.302 -3.201 -8.962 1.00 93.62 81 VAL A CA 1
ATOM 637 C C . VAL A 1 81 ? -11.942 -4.262 -7.926 1.00 93.62 81 VAL A C 1
ATOM 639 O O . VAL A 1 81 ? -12.406 -4.180 -6.789 1.00 93.62 81 VAL A O 1
ATOM 642 N N . ASP A 1 82 ? -11.086 -5.218 -8.285 1.00 94.69 82 ASP A N 1
ATOM 643 C CA . ASP A 1 82 ? -10.675 -6.301 -7.390 1.00 94.69 82 ASP A CA 1
ATOM 644 C C . ASP A 1 82 ? -9.936 -5.752 -6.163 1.00 94.69 82 ASP A C 1
ATOM 646 O O . ASP A 1 82 ? -10.277 -6.099 -5.029 1.00 94.69 82 ASP A O 1
ATOM 650 N N . ALA A 1 83 ? -8.984 -4.832 -6.365 1.00 90.75 83 ALA A N 1
ATOM 651 C CA . ALA A 1 83 ? -8.285 -4.190 -5.256 1.00 90.75 83 ALA A CA 1
ATOM 652 C C . ALA A 1 83 ? -9.235 -3.358 -4.380 1.00 90.75 83 ALA A C 1
ATOM 654 O O . ALA A 1 83 ? -9.142 -3.408 -3.153 1.00 90.75 83 ALA A O 1
ATOM 655 N N . GLY A 1 84 ? -10.173 -2.623 -4.989 1.00 93.00 84 GLY A N 1
ATOM 656 C CA . GLY A 1 84 ? -11.181 -1.858 -4.251 1.00 93.00 84 GLY A CA 1
ATOM 657 C C . GLY A 1 84 ? -12.068 -2.745 -3.370 1.00 93.00 84 GLY A C 1
ATOM 658 O O . GLY A 1 84 ? -12.285 -2.441 -2.195 1.00 93.00 84 GLY A O 1
ATOM 659 N N . VAL A 1 85 ? -12.533 -3.877 -3.905 1.00 93.81 85 VAL A N 1
ATOM 660 C CA . VAL A 1 85 ? -13.374 -4.842 -3.180 1.00 93.81 85 VAL A CA 1
ATOM 661 C C . VAL A 1 85 ? -12.623 -5.485 -2.012 1.00 93.81 85 VAL A C 1
ATOM 663 O O . VAL A 1 85 ? -13.194 -5.608 -0.929 1.00 93.81 85 VAL A O 1
ATOM 666 N N . GLU A 1 86 ? -11.355 -5.863 -2.179 1.00 95.06 86 GLU A N 1
ATOM 667 C CA . GLU A 1 86 ? -10.547 -6.438 -1.091 1.00 95.06 86 GLU A CA 1
ATOM 668 C C . GLU A 1 86 ? -10.330 -5.453 0.069 1.00 95.06 86 GLU A C 1
ATOM 670 O O . GLU A 1 86 ? -10.426 -5.826 1.245 1.00 95.06 86 GLU A O 1
ATOM 675 N N . ILE A 1 87 ? -10.117 -4.170 -0.240 1.00 92.19 87 ILE A N 1
ATOM 676 C CA . I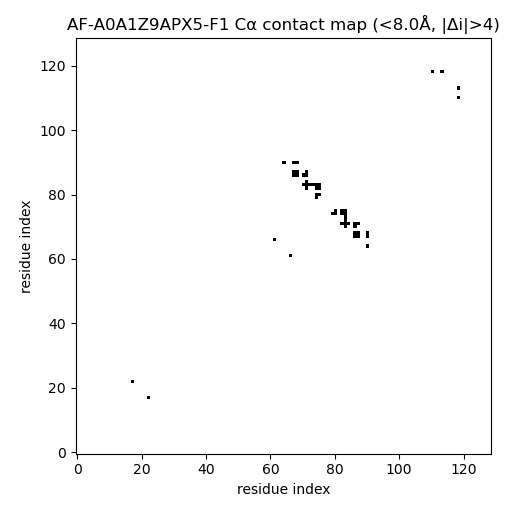LE A 1 87 ? -10.007 -3.125 0.785 1.00 92.19 87 ILE A CA 1
ATOM 677 C C . ILE A 1 87 ? -11.337 -2.973 1.542 1.00 92.19 87 ILE A C 1
ATOM 679 O O . ILE A 1 87 ? -11.342 -2.906 2.772 1.00 92.19 87 ILE A O 1
ATOM 683 N N . LEU A 1 88 ? -12.472 -2.977 0.834 1.00 92.00 88 LEU A N 1
ATOM 684 C CA . LEU A 1 88 ? -13.800 -2.885 1.453 1.00 92.00 88 LEU A CA 1
ATOM 685 C C . LEU A 1 88 ? -14.142 -4.104 2.319 1.00 92.00 88 LEU A C 1
ATOM 687 O O . LEU A 1 88 ? -14.702 -3.935 3.401 1.00 92.00 88 LEU A O 1
ATOM 691 N N . LYS A 1 89 ? -13.770 -5.318 1.898 1.00 94.19 89 LYS A N 1
ATOM 692 C CA . LYS A 1 89 ? -13.911 -6.525 2.732 1.00 94.19 89 LYS A CA 1
ATOM 693 C C . LYS A 1 89 ? -13.122 -6.397 4.031 1.00 94.19 89 LYS A C 1
ATOM 695 O O . LYS A 1 89 ? -13.673 -6.640 5.098 1.00 94.19 89 LYS A O 1
ATOM 700 N N . SER A 1 90 ? -11.873 -5.938 3.942 1.00 91.19 90 SER A N 1
ATOM 701 C CA . SER A 1 90 ? -11.014 -5.722 5.113 1.00 91.19 90 SER A CA 1
ATOM 702 C C . SER A 1 90 ? -11.629 -4.719 6.101 1.00 91.19 90 SER A C 1
ATOM 704 O O . SER A 1 90 ? -11.553 -4.908 7.314 1.00 91.19 90 SER A O 1
ATOM 706 N N . ILE A 1 91 ? -12.277 -3.662 5.592 1.00 91.25 91 ILE A N 1
ATOM 707 C CA . ILE A 1 91 ? -13.031 -2.709 6.422 1.00 91.25 91 ILE A CA 1
ATOM 708 C C . ILE A 1 91 ? -14.215 -3.406 7.105 1.00 91.25 91 ILE A C 1
ATOM 710 O O . ILE A 1 91 ? -14.382 -3.278 8.318 1.00 91.25 91 ILE A O 1
ATOM 714 N N . ALA A 1 92 ? -15.014 -4.164 6.350 1.00 89.81 92 ALA A N 1
ATOM 715 C CA . ALA A 1 92 ? -16.189 -4.851 6.879 1.00 89.81 92 ALA A CA 1
ATOM 716 C C . ALA A 1 92 ? -15.823 -5.866 7.976 1.00 89.81 92 ALA A C 1
ATOM 718 O O . ALA A 1 92 ? -16.464 -5.893 9.026 1.00 89.81 92 ALA A O 1
ATOM 719 N N . GLU A 1 93 ? -14.762 -6.651 7.781 1.00 89.19 93 GLU A N 1
ATOM 720 C CA . GLU A 1 93 ? -14.249 -7.601 8.777 1.00 89.19 93 GLU A CA 1
ATOM 721 C C . GLU A 1 93 ? -13.807 -6.910 10.073 1.00 89.19 93 GLU A C 1
ATOM 723 O O . GLU A 1 93 ? -14.012 -7.439 11.166 1.00 89.19 93 GLU A O 1
ATOM 728 N N . PHE A 1 94 ? -13.232 -5.711 9.976 1.00 88.00 94 PHE A N 1
ATOM 729 C CA . PHE A 1 94 ? -12.838 -4.927 11.145 1.00 88.00 94 PHE A CA 1
ATOM 730 C C . PHE A 1 94 ? -14.039 -4.333 11.902 1.00 88.00 94 PHE A C 1
ATOM 732 O O . PHE A 1 94 ? -13.997 -4.197 13.130 1.00 88.00 94 PHE A O 1
ATOM 739 N N . GLU A 1 95 ? -15.108 -3.967 11.194 1.00 81.88 95 GLU A N 1
ATOM 740 C CA . GLU A 1 95 ? -16.304 -3.343 11.774 1.00 81.88 95 GLU A CA 1
ATOM 741 C C . GLU A 1 95 ? -17.308 -4.358 12.344 1.00 81.88 95 GLU A C 1
ATOM 743 O O . GLU A 1 95 ? -17.918 -4.088 13.380 1.00 81.88 95 GLU A O 1
ATOM 748 N N . GLN A 1 96 ? -17.431 -5.550 11.751 1.00 77.94 96 GLN A N 1
ATOM 749 C CA . GLN A 1 96 ? -18.324 -6.621 12.219 1.00 77.94 96 GLN A CA 1
ATOM 750 C C . GLN A 1 96 ? -18.233 -6.939 13.726 1.00 77.94 96 GLN A C 1
ATOM 752 O O . GLN A 1 96 ? -19.273 -6.938 14.388 1.00 77.94 96 GLN A O 1
ATOM 757 N N . PRO A 1 97 ? -17.047 -7.170 14.327 1.00 73.44 97 PRO A N 1
ATOM 758 C CA . PRO A 1 97 ? -16.953 -7.482 15.754 1.00 73.44 97 PRO A CA 1
ATOM 759 C C . PRO A 1 97 ? -17.297 -6.285 16.652 1.00 73.44 97 PRO A C 1
ATOM 761 O O . PRO A 1 97 ? -17.642 -6.472 17.820 1.00 73.44 97 PRO A O 1
ATOM 764 N N . LYS A 1 98 ? -17.207 -5.050 16.138 1.00 64.81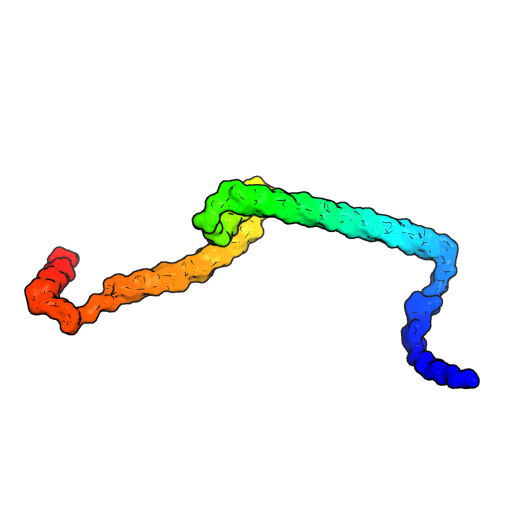 98 LYS A N 1
ATOM 765 C CA . LYS A 1 98 ? -17.635 -3.853 16.876 1.00 64.81 98 LYS A CA 1
ATOM 766 C C . LYS A 1 98 ? -19.154 -3.736 16.900 1.00 64.81 98 LYS A C 1
ATOM 768 O O . LYS A 1 98 ? -19.696 -3.423 17.953 1.00 64.81 98 LYS A O 1
ATOM 773 N N . LEU A 1 99 ? -19.813 -4.028 15.779 1.00 61.16 99 LEU A N 1
ATOM 774 C CA . LEU A 1 99 ? -21.274 -4.046 15.674 1.00 61.16 99 LEU A CA 1
ATOM 775 C C . LEU A 1 99 ? -21.878 -5.128 16.577 1.00 61.16 99 LEU A C 1
ATOM 777 O O . LEU A 1 99 ? -22.685 -4.810 17.439 1.00 61.16 99 LEU A O 1
ATOM 781 N N . GLN A 1 100 ? -21.363 -6.361 16.506 1.00 62.69 100 GLN A N 1
ATOM 782 C CA . GLN A 1 100 ? -21.827 -7.469 17.355 1.00 62.69 100 GLN A CA 1
ATOM 783 C C . GLN A 1 100 ? -21.717 -7.171 18.859 1.00 62.69 100 GLN A C 1
AT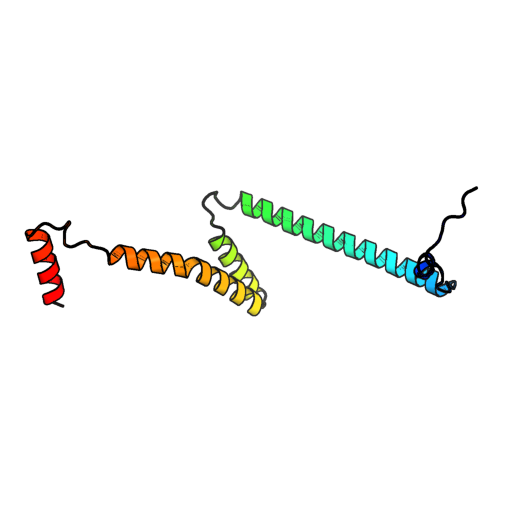OM 785 O O . GLN A 1 100 ? -22.557 -7.599 19.646 1.00 62.69 100 GLN A O 1
ATOM 790 N N . ARG A 1 101 ? -20.681 -6.434 19.282 1.00 60.28 101 ARG A N 1
ATOM 791 C CA . ARG A 1 101 ? -20.515 -6.038 20.687 1.00 60.28 101 ARG A CA 1
ATOM 792 C C . ARG A 1 101 ? -21.523 -4.974 21.115 1.00 60.28 101 ARG A C 1
ATOM 794 O O . ARG A 1 101 ? -21.916 -4.969 22.275 1.00 60.28 101 ARG A O 1
ATOM 801 N N . ILE A 1 102 ? -21.879 -4.052 20.224 1.00 59.94 102 ILE A N 1
ATOM 802 C CA . ILE A 1 102 ? -22.899 -3.036 20.502 1.00 59.94 102 ILE A CA 1
ATOM 803 C C . ILE A 1 102 ? -24.259 -3.719 20.664 1.00 59.94 102 ILE A C 1
ATOM 805 O O . ILE A 1 102 ? -24.936 -3.439 21.647 1.00 59.94 102 ILE A O 1
ATOM 809 N N . ASP A 1 103 ? -24.587 -4.670 19.787 1.00 56.25 103 ASP A N 1
ATOM 810 C CA . ASP A 1 103 ? -25.848 -5.419 19.843 1.00 56.25 103 ASP A CA 1
ATOM 811 C C . ASP A 1 103 ? -25.995 -6.196 21.165 1.00 56.25 103 ASP A C 1
ATOM 813 O O . ASP A 1 103 ? -26.998 -6.052 21.857 1.00 56.25 103 ASP A O 1
ATOM 817 N N . GLN A 1 104 ? -24.955 -6.919 21.603 1.00 56.78 104 GLN A N 1
ATOM 818 C CA . GLN A 1 104 ? -24.977 -7.642 22.890 1.00 56.78 104 GLN A CA 1
ATOM 819 C C . GLN A 1 104 ? -25.132 -6.717 24.105 1.00 56.78 104 GLN A C 1
ATOM 821 O O . GLN A 1 104 ? -25.779 -7.073 25.085 1.00 56.78 104 GLN A O 1
ATOM 826 N N . LYS A 1 105 ? -24.549 -5.513 24.053 1.00 55.38 105 LYS A N 1
ATOM 827 C CA . LYS A 1 105 ? -24.625 -4.544 25.155 1.00 55.38 105 LYS A CA 1
ATOM 828 C C . LYS A 1 105 ? -26.009 -3.913 25.310 1.00 55.38 105 LYS A C 1
ATOM 830 O O . LYS A 1 105 ? -26.287 -3.347 26.360 1.00 55.38 105 LYS A O 1
ATOM 835 N N . ILE A 1 106 ? -26.825 -3.947 24.258 1.00 58.50 106 ILE A N 1
ATOM 836 C CA . ILE A 1 106 ? -28.209 -3.467 24.279 1.00 58.50 106 ILE A CA 1
ATOM 837 C C . ILE A 1 106 ? -29.141 -4.557 24.846 1.00 58.50 106 ILE A C 1
ATOM 839 O O . ILE A 1 106 ? -30.171 -4.221 25.422 1.00 58.50 106 ILE A O 1
ATOM 843 N N . GLU A 1 107 ? -28.762 -5.838 24.758 1.00 60.06 107 GLU A N 1
ATOM 844 C CA . GLU A 1 107 ? -29.554 -6.968 25.275 1.00 60.06 107 GLU A CA 1
ATOM 845 C C . GLU A 1 107 ? -29.269 -7.346 26.744 1.00 60.06 107 GLU A C 1
ATOM 847 O O . GLU A 1 107 ? -30.130 -7.944 27.386 1.00 60.06 107 GLU A O 1
ATOM 852 N N . GLU A 1 108 ? -28.120 -6.981 27.326 1.00 56.22 108 GLU A N 1
ATOM 853 C CA . GLU A 1 10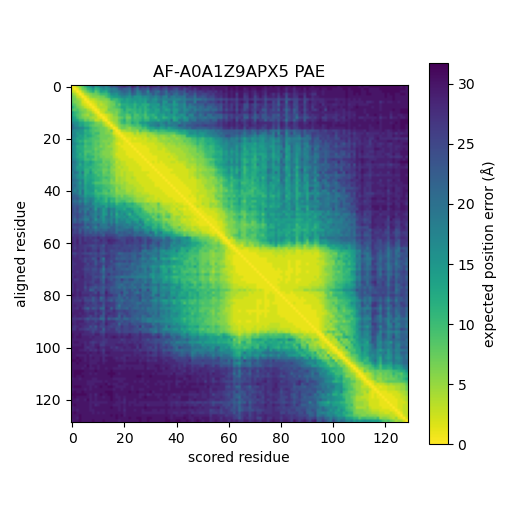8 ? -27.866 -7.152 28.771 1.00 56.22 108 GLU A CA 1
ATOM 854 C C . GLU A 1 108 ? -28.522 -6.026 29.595 1.00 56.22 108 GLU A C 1
ATOM 856 O O . GLU A 1 108 ? -27.850 -5.208 30.221 1.00 56.22 108 GLU A O 1
ATOM 861 N N . VAL A 1 109 ? -29.855 -5.973 29.609 1.00 61.66 109 VAL A N 1
ATOM 862 C CA . VAL A 1 109 ? -30.577 -5.329 30.715 1.00 61.66 109 VAL A CA 1
ATOM 863 C C . VAL A 1 109 ? -30.785 -6.398 31.781 1.00 61.66 109 VAL A C 1
ATOM 865 O O . VAL A 1 109 ? -31.605 -7.302 31.618 1.00 61.66 109 VAL A O 1
ATOM 868 N N . ASP A 1 110 ? -30.011 -6.328 32.863 1.00 61.50 110 ASP A N 1
ATOM 869 C CA . ASP A 1 110 ? -30.197 -7.219 34.004 1.00 61.50 110 ASP A CA 1
ATOM 870 C C . ASP A 1 110 ? -31.501 -6.842 34.722 1.00 61.50 110 ASP A C 1
ATOM 872 O O . ASP A 1 110 ? -31.614 -5.792 35.355 1.00 61.50 110 ASP A O 1
ATOM 876 N N . ALA A 1 111 ? -32.508 -7.711 34.624 1.00 64.06 111 ALA A N 1
ATOM 877 C CA . ALA A 1 111 ? -33.802 -7.521 35.275 1.00 64.06 111 ALA A CA 1
ATOM 878 C C . ALA A 1 111 ? -33.702 -7.434 36.810 1.00 64.06 111 ALA A C 1
ATOM 880 O O . ALA A 1 111 ? -34.664 -7.024 37.452 1.00 64.06 111 ALA A O 1
ATOM 881 N N . SER A 1 112 ? -32.563 -7.813 37.404 1.00 67.00 112 SER A N 1
ATOM 882 C CA . SER A 1 112 ? -32.306 -7.654 38.838 1.00 67.00 112 SER A CA 1
ATOM 883 C C . SER A 1 112 ? -31.852 -6.246 39.245 1.00 67.00 112 SER A C 1
ATOM 885 O O . SER A 1 112 ? -31.880 -5.926 40.434 1.00 67.00 112 SER A O 1
ATOM 887 N N . GLU A 1 113 ? -31.473 -5.400 38.281 1.00 69.38 113 GLU A N 1
ATOM 888 C CA . GLU A 1 113 ? -31.122 -3.990 38.500 1.00 69.38 113 GLU A CA 1
ATOM 889 C C . GLU A 1 113 ? -32.302 -3.037 38.248 1.00 69.38 113 GLU A C 1
ATOM 891 O O . GLU A 1 113 ? -32.213 -1.852 38.574 1.00 69.38 113 GLU A O 1
ATOM 896 N N . LEU A 1 114 ? -33.414 -3.545 37.702 1.00 74.12 114 LEU A N 1
ATOM 897 C CA . LEU A 1 114 ? -34.641 -2.779 37.490 1.00 74.12 114 LEU A CA 1
ATOM 898 C C . LEU A 1 114 ? -35.492 -2.752 38.760 1.00 74.12 114 LEU A C 1
ATOM 900 O O . LEU A 1 114 ? -35.657 -3.765 39.442 1.00 74.12 114 LEU A O 1
ATOM 904 N N . SER A 1 115 ? -36.075 -1.592 39.065 1.00 76.94 115 SER A N 1
ATOM 905 C CA . SER A 1 115 ? -37.138 -1.527 40.068 1.00 76.94 115 SER A CA 1
ATOM 906 C C . SER A 1 115 ? -38.408 -2.221 39.560 1.00 76.94 115 SER A C 1
ATOM 908 O O . SER A 1 115 ? -38.636 -2.310 38.352 1.00 76.94 115 SER A O 1
ATOM 910 N N . ASP A 1 116 ? -39.263 -2.682 40.477 1.00 80.56 116 ASP A N 1
ATOM 911 C CA . ASP A 1 116 ? -40.522 -3.364 40.132 1.00 80.56 116 ASP A CA 1
ATOM 912 C C . ASP A 1 116 ? -41.389 -2.532 39.164 1.00 80.56 116 ASP A C 1
ATOM 914 O O . ASP A 1 116 ? -42.011 -3.076 38.255 1.00 80.56 116 ASP A O 1
ATOM 918 N N . GLU A 1 117 ? -41.376 -1.203 39.310 1.00 78.75 117 GLU A N 1
ATOM 919 C CA . GLU A 1 117 ? -42.122 -0.264 38.463 1.00 78.75 117 GLU A CA 1
ATOM 920 C C . GLU A 1 117 ? -41.541 -0.163 37.038 1.00 78.75 117 GLU A C 1
ATOM 922 O O . GLU A 1 117 ? -42.286 -0.107 36.056 1.00 78.75 117 GLU A O 1
ATOM 927 N N . GLU A 1 118 ? -40.212 -0.168 36.904 1.00 75.62 118 GLU A N 1
ATOM 928 C CA . GLU A 1 118 ? -39.509 -0.123 35.612 1.00 75.62 118 GLU A CA 1
ATOM 929 C C . GLU A 1 118 ? -39.612 -1.457 34.865 1.00 75.62 118 GLU A C 1
ATOM 931 O O . GLU A 1 118 ? -39.789 -1.480 33.643 1.00 75.62 118 GLU A O 1
ATOM 936 N N . LEU A 1 119 ? -39.570 -2.569 35.603 1.00 79.44 119 LEU A N 1
ATOM 937 C CA . LEU A 1 119 ? -39.787 -3.909 35.072 1.00 79.44 119 LEU A CA 1
ATOM 938 C C . LEU A 1 119 ? -41.213 -4.060 34.527 1.00 79.44 119 LEU A C 1
ATOM 940 O O . LEU A 1 119 ? -41.408 -4.568 33.423 1.00 79.44 119 LEU A O 1
ATOM 944 N N . GLU A 1 120 ? -42.216 -3.591 35.271 1.00 81.88 120 GLU A N 1
ATOM 945 C CA . GLU A 1 120 ? -43.618 -3.672 34.861 1.00 81.88 120 GLU A CA 1
ATOM 946 C C . GLU A 1 120 ? -43.902 -2.804 33.622 1.0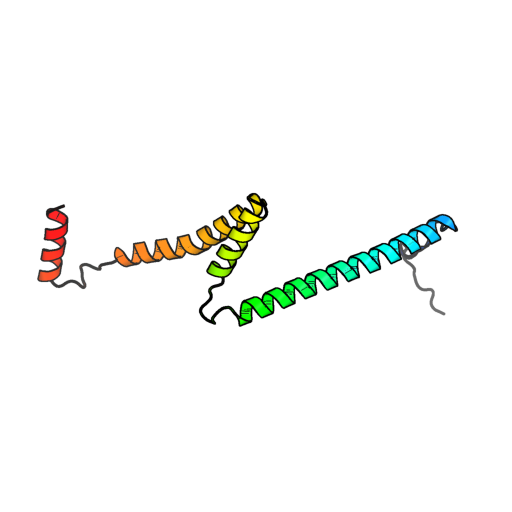0 81.88 120 GLU A C 1
ATOM 948 O O . GLU A 1 120 ? -44.629 -3.231 32.722 1.00 81.88 120 GLU A O 1
ATOM 953 N N . ALA A 1 121 ? -43.265 -1.634 33.508 1.00 80.44 121 ALA A N 1
ATO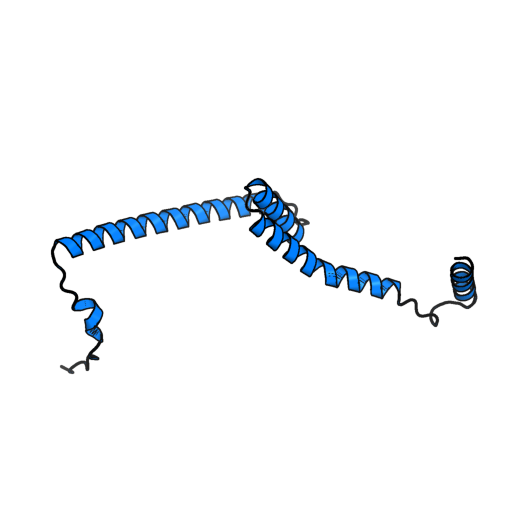M 954 C CA . ALA A 1 121 ? -43.348 -0.788 32.317 1.00 80.44 121 ALA A CA 1
ATOM 955 C C . ALA A 1 121 ? -42.717 -1.447 31.075 1.00 80.44 121 ALA A C 1
ATOM 957 O O . ALA A 1 121 ? -43.341 -1.458 30.011 1.00 80.44 121 ALA A O 1
ATOM 958 N N . ALA A 1 122 ? -41.524 -2.037 31.212 1.00 77.62 122 ALA A N 1
ATOM 959 C CA . ALA A 1 122 ? -40.840 -2.732 30.120 1.00 77.62 122 ALA A CA 1
ATOM 960 C C . ALA A 1 122 ? -41.622 -3.971 29.646 1.00 77.62 122 ALA A C 1
ATOM 962 O O . ALA A 1 122 ? -41.801 -4.180 28.446 1.00 77.62 122 ALA A O 1
ATOM 963 N N . LEU A 1 123 ? -42.162 -4.758 30.584 1.00 79.19 123 LEU A N 1
ATOM 964 C CA . LEU A 1 123 ? -43.006 -5.917 30.279 1.00 79.19 123 LEU A CA 1
ATOM 965 C C . LEU A 1 123 ? -44.283 -5.521 29.537 1.00 79.19 123 LEU A C 1
ATOM 967 O O . LEU A 1 123 ? -44.699 -6.209 28.605 1.00 79.19 123 LEU A O 1
ATOM 971 N N . LYS A 1 124 ? -44.895 -4.401 29.927 1.00 82.25 124 LYS A N 1
ATOM 972 C CA . LYS A 1 124 ? -46.103 -3.897 29.276 1.00 82.25 124 LYS A CA 1
ATOM 973 C C . LYS A 1 124 ? -45.827 -3.451 27.841 1.00 82.25 124 LYS A C 1
ATOM 975 O O . LYS A 1 124 ? -46.603 -3.779 26.950 1.00 82.25 124 LYS A O 1
ATOM 980 N N . GLN A 1 125 ? -44.691 -2.792 27.619 1.00 77.81 125 GLN A N 1
ATOM 981 C CA . GLN A 1 125 ? -44.252 -2.335 26.302 1.00 77.81 125 GLN A CA 1
ATOM 982 C C . GLN A 1 125 ? -43.985 -3.503 25.338 1.00 77.81 125 GLN A C 1
ATOM 984 O O . GLN A 1 125 ? -44.378 -3.430 24.181 1.00 77.81 125 GLN A O 1
ATOM 989 N N . ILE A 1 126 ? -43.410 -4.605 25.833 1.00 75.19 126 ILE A N 1
ATOM 990 C CA . ILE A 1 126 ? -43.194 -5.843 25.060 1.00 75.19 126 ILE A CA 1
ATOM 991 C C . ILE A 1 126 ? -44.512 -6.598 24.807 1.00 75.19 126 ILE A C 1
ATOM 993 O O . ILE A 1 126 ? -44.644 -7.289 23.807 1.00 75.19 126 ILE A O 1
ATOM 997 N N . SER A 1 127 ? -45.495 -6.493 25.709 1.00 70.88 127 SER A N 1
ATOM 998 C CA . SER A 1 127 ? -46.793 -7.173 25.562 1.00 70.88 127 SER A CA 1
ATOM 999 C C . SER A 1 127 ? -47.769 -6.490 24.594 1.00 70.88 127 SER A C 1
ATOM 1001 O O . SER A 1 127 ? -48.780 -7.092 24.228 1.00 70.88 127 SER A O 1
ATOM 1003 N N . GLU A 1 128 ? -47.503 -5.230 24.238 1.00 66.56 128 GLU A N 1
ATOM 1004 C CA . GLU A 1 128 ? -48.325 -4.416 23.333 1.00 66.56 128 GLU A CA 1
ATOM 1005 C C . GLU A 1 128 ? -47.797 -4.397 21.878 1.00 66.56 128 GLU A C 1
ATOM 1007 O O . GLU A 1 128 ? -48.512 -3.916 20.995 1.00 66.56 128 GLU A O 1
ATOM 1012 N N . GLU A 1 129 ? -46.602 -4.951 21.619 1.00 48.34 129 GLU A N 1
ATOM 1013 C CA . GLU A 1 129 ? -46.091 -5.317 20.278 1.00 48.34 129 GLU A CA 1
ATOM 1014 C C . GLU A 1 129 ? -46.552 -6.720 19.843 1.00 48.34 129 GLU A C 1
ATOM 1016 O O . GLU A 1 129 ? -46.857 -6.881 18.635 1.00 48.34 129 GLU A O 1
#

Mean predicted aligned error: 17.22 Å

Solvent-accessible surface area (backbone atoms only — not comparable to full-atom values): 7640 Å² total; per-residue (Å²): 135,85,83,78,86,76,58,91,69,77,49,61,87,74,64,61,87,75,47,80,63,60,50,50,50,51,49,52,51,51,52,51,50,53,51,51,54,49,50,54,52,51,51,50,48,50,54,52,48,55,50,49,53,50,54,71,73,44,57,93,83,62,46,75,64,57,52,46,51,52,53,20,51,51,27,46,74,74,66,41,49,68,64,15,50,54,46,50,50,56,50,48,65,65,45,50,66,56,51,56,51,53,56,54,63,71,68,69,68,60,74,86,78,46,52,75,69,57,47,52,51,53,52,49,58,64,72,73,109

Foldseek 3Di:
DDDDPDDPCPCVVVPPPDDPVNVVVVVVVVVVVVVVVVVVVVVVVVVVVVVVVVVVVDDPPDDPLNVLQVVLVVCVVVVVNVSSVVSVVVSCVVCVVVVVVVVVVVVPPPPVPDDPVRNVVVVVVVVVD